Protein AF-A0A940SC01-F1 (afdb_monomer_lite)

Foldseek 3Di:
DWDWDWDDDVRPVDPPPTDTDIWDKDFAPAFPCVVDPDCVLCVVLDDQNRHDRIEIEDEDPDCVVVVVVCVPFAKDFDFDKDADPDPPDDGSIYGHTPDIDGDPDDDD

Radius of gyration: 15.12 Å; chains: 1; bounding box: 39×33×30 Å

Sequence (108 aa):
MVGDYFGPPGYGENPSEDHSEHSLFLQLPAPPVTQLADSRSLDSFGPEAQRTYFAQVVIDGPDRSEVEKAIGHKVEVAGVPFAPLTGHHRTPLLIHVKTLKPIDAWRW

pLDDT: mean 76.97, std 15.25, range [40.53, 93.75]

Secondary structure (DSSP, 8-state):
-EEEEE-SSSTTS-TTTS-EEEEEEEEPSS-HHHH-S-GGGGGGGHHHHHH-SEEEEE--GGGHHHHHHTTTS-EEEEEEEE---STT--SS-EEEEEEEEE-SS---

Structure (mmCIF, N/CA/C/O backbone):
data_AF-A0A940SC01-F1
#
_entry.id   AF-A0A940SC01-F1
#
loop_
_atom_site.group_PDB
_atom_site.id
_atom_site.type_symbol
_atom_site.label_atom_id
_atom_site.label_alt_id
_atom_site.label_comp_id
_atom_site.label_asym_id
_atom_site.label_entity_id
_atom_site.label_seq_id
_atom_site.pdbx_PDB_ins_code
_atom_site.Cartn_x
_atom_site.Cartn_y
_atom_site.Cartn_z
_atom_site.occupancy
_atom_site.B_iso_or_equiv
_atom_site.auth_seq_id
_atom_site.auth_comp_id
_atom_site.auth_asym_id
_atom_site.auth_atom_id
_atom_site.pdbx_PDB_model_num
ATOM 1 N N . MET A 1 1 ? 5.583 3.507 7.443 1.00 57.91 1 MET A N 1
ATOM 2 C CA . MET A 1 1 ? 7.003 3.915 7.592 1.00 57.91 1 MET A CA 1
ATOM 3 C C . MET A 1 1 ? 7.328 4.918 6.492 1.00 57.91 1 MET A C 1
ATOM 5 O O . MET A 1 1 ? 6.678 4.851 5.454 1.00 57.91 1 MET A O 1
ATOM 9 N N . VAL A 1 2 ? 8.275 5.830 6.718 1.00 54.81 2 VAL A N 1
ATOM 10 C CA . VAL A 1 2 ? 8.815 6.732 5.683 1.00 54.81 2 VAL A CA 1
ATOM 11 C C . VAL A 1 2 ? 10.197 6.228 5.293 1.00 54.81 2 VAL A C 1
ATOM 13 O O . VAL A 1 2 ? 10.965 5.856 6.180 1.00 54.81 2 VAL A O 1
ATOM 16 N N . GLY A 1 3 ? 10.491 6.178 3.997 1.00 55.31 3 GLY A N 1
ATOM 17 C CA . GLY A 1 3 ? 11.854 6.003 3.501 1.00 55.31 3 GLY A CA 1
ATOM 18 C C . GLY A 1 3 ? 12.284 7.239 2.723 1.00 55.31 3 GLY A C 1
ATOM 19 O O . GLY A 1 3 ? 11.521 7.723 1.884 1.00 55.31 3 GLY A O 1
ATOM 20 N N . ASP A 1 4 ? 13.488 7.721 3.016 1.00 50.38 4 ASP A N 1
ATOM 21 C CA . ASP A 1 4 ? 14.121 8.839 2.321 1.00 50.38 4 ASP A CA 1
ATOM 22 C C . ASP A 1 4 ? 15.018 8.294 1.208 1.00 50.38 4 ASP A C 1
ATOM 24 O O . ASP A 1 4 ? 15.899 7.465 1.464 1.00 50.38 4 ASP A O 1
ATOM 28 N N . TYR A 1 5 ? 14.790 8.738 -0.030 1.00 56.62 5 TYR A N 1
ATOM 29 C CA . TYR A 1 5 ? 15.562 8.301 -1.190 1.00 56.62 5 TYR A CA 1
ATOM 30 C C . TYR A 1 5 ? 16.036 9.500 -2.013 1.00 56.62 5 TYR A C 1
ATOM 32 O O . TYR A 1 5 ? 15.295 10.455 -2.232 1.00 56.62 5 TYR A O 1
ATOM 40 N N . PHE A 1 6 ? 17.278 9.425 -2.487 1.00 50.72 6 PHE A N 1
ATOM 41 C CA . PHE A 1 6 ? 17.865 10.404 -3.399 1.00 50.72 6 PHE A CA 1
ATOM 42 C C . PHE A 1 6 ? 17.578 9.984 -4.850 1.00 50.72 6 PHE A C 1
ATOM 44 O O . PHE A 1 6 ? 17.829 8.829 -5.220 1.00 50.72 6 PHE A O 1
ATOM 51 N N . GLY A 1 7 ? 17.024 10.899 -5.652 1.00 47.28 7 GLY A N 1
ATOM 52 C CA . GLY A 1 7 ? 16.790 10.735 -7.094 1.00 47.28 7 GLY A CA 1
ATOM 53 C C . GLY A 1 7 ? 17.571 11.771 -7.933 1.00 47.28 7 GLY A C 1
ATOM 54 O O . GLY A 1 7 ? 17.969 12.790 -7.381 1.00 47.28 7 GLY A O 1
ATOM 55 N N . PRO A 1 8 ? 17.807 11.541 -9.245 1.00 47.19 8 PRO A N 1
ATOM 56 C CA . PRO A 1 8 ? 18.762 12.321 -10.063 1.00 47.19 8 PRO A CA 1
ATOM 57 C C . PRO A 1 8 ? 18.172 13.611 -10.699 1.00 47.19 8 PRO A C 1
ATOM 59 O O . PRO A 1 8 ? 16.944 13.710 -10.779 1.00 47.19 8 PRO A O 1
ATOM 62 N N . PRO A 1 9 ? 18.998 14.586 -11.187 1.00 40.53 9 PRO A N 1
ATOM 63 C CA . PRO A 1 9 ? 20.293 14.430 -11.876 1.00 40.53 9 PRO A CA 1
ATOM 64 C C . PRO A 1 9 ? 21.537 14.664 -11.007 1.00 40.53 9 PRO A C 1
ATOM 66 O O . PRO A 1 9 ? 21.830 15.790 -10.627 1.00 40.53 9 PRO A O 1
ATOM 69 N N . GLY A 1 10 ? 22.313 13.588 -10.815 1.00 43.94 10 GLY A N 1
ATOM 70 C CA . GLY A 1 10 ? 23.591 13.574 -10.092 1.00 43.94 10 GLY A CA 1
ATOM 71 C C . GLY A 1 10 ? 23.832 12.304 -9.268 1.00 43.94 10 GLY A C 1
ATOM 72 O O . GLY A 1 10 ? 24.977 11.996 -8.976 1.00 43.94 10 GLY A O 1
ATOM 73 N N . TYR A 1 11 ? 22.776 11.553 -8.919 1.00 46.03 11 TYR A N 1
ATOM 74 C CA . TYR A 1 11 ? 22.806 10.233 -8.252 1.00 46.03 11 TYR A CA 1
ATOM 75 C C . TYR A 1 11 ? 23.935 10.071 -7.207 1.00 46.03 11 TYR A C 1
ATOM 77 O O . TYR A 1 11 ? 24.693 9.098 -7.229 1.00 46.03 11 TYR A O 1
ATOM 85 N N . GLY A 1 12 ? 24.036 11.031 -6.281 1.00 47.44 12 GLY A N 1
ATOM 86 C CA . GLY A 1 12 ? 25.020 11.019 -5.193 1.00 47.44 12 GLY A CA 1
ATOM 87 C C . GLY A 1 12 ? 26.314 11.810 -5.423 1.00 47.44 12 GLY A C 1
ATOM 88 O O . GLY A 1 12 ? 27.139 11.855 -4.512 1.00 47.44 12 GLY A O 1
ATOM 89 N N . GLU A 1 13 ? 26.504 12.461 -6.573 1.00 48.81 13 GLU A N 1
ATOM 90 C CA . GLU A 1 13 ? 27.645 13.368 -6.787 1.00 48.81 13 GLU A CA 1
ATOM 91 C C . GLU A 1 13 ? 27.466 14.705 -6.047 1.00 48.81 13 GLU A C 1
ATOM 93 O O . GLU A 1 13 ? 28.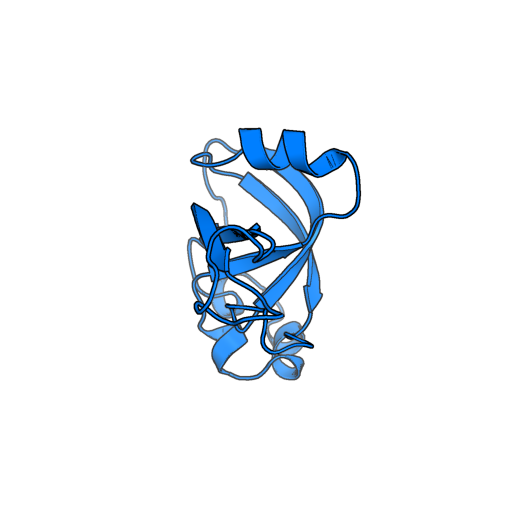433 15.214 -5.485 1.00 48.81 13 GLU A O 1
ATOM 98 N N . ASN A 1 14 ? 26.228 15.213 -5.953 1.00 50.03 14 ASN A N 1
ATOM 99 C CA . ASN A 1 14 ? 25.871 16.428 -5.210 1.00 50.03 14 ASN A CA 1
ATOM 100 C C . ASN A 1 14 ? 24.592 16.216 -4.369 1.00 50.03 14 ASN A C 1
ATOM 102 O O . ASN A 1 14 ? 23.498 16.586 -4.797 1.00 50.03 14 ASN A O 1
ATOM 106 N N . PRO A 1 15 ? 24.700 15.705 -3.127 1.00 52.94 15 PRO A N 1
ATOM 107 C CA . PRO A 1 15 ? 23.553 15.515 -2.228 1.00 52.94 15 PRO A CA 1
ATOM 108 C C . PRO A 1 15 ? 22.739 16.789 -1.940 1.00 52.94 15 PRO A C 1
ATOM 110 O O . PRO A 1 15 ? 21.621 16.707 -1.445 1.00 52.94 15 PRO A O 1
ATOM 113 N N . SER A 1 16 ? 23.303 17.971 -2.205 1.00 49.91 16 SER A N 1
ATOM 114 C CA . SER A 1 16 ? 22.641 19.269 -2.048 1.00 49.91 16 SER A CA 1
ATOM 115 C C . SER A 1 16 ? 21.692 19.641 -3.193 1.00 49.91 16 SER A C 1
ATOM 117 O O . SER A 1 16 ? 20.938 20.599 -3.041 1.00 49.91 16 SER A O 1
ATOM 119 N N . GLU A 1 17 ? 21.754 18.938 -4.329 1.00 45.38 17 GLU A N 1
ATOM 120 C CA . GLU A 1 17 ? 20.970 19.224 -5.545 1.00 45.38 17 GLU A CA 1
ATOM 121 C C . GLU A 1 17 ? 19.961 18.109 -5.883 1.00 45.38 17 GLU A C 1
ATOM 123 O O . GLU A 1 17 ? 19.035 18.336 -6.662 1.00 45.38 17 GLU A O 1
ATOM 128 N N . ASP A 1 18 ? 20.097 16.930 -5.265 1.00 47.59 18 ASP A N 1
ATOM 129 C CA . ASP A 1 18 ? 19.177 15.806 -5.445 1.00 47.59 18 ASP A CA 1
ATOM 130 C C . ASP A 1 18 ? 17.835 16.085 -4.736 1.00 47.59 18 ASP A C 1
ATOM 132 O O . ASP A 1 18 ? 17.773 16.410 -3.546 1.00 47.59 18 ASP A O 1
ATOM 136 N N . HIS A 1 19 ? 16.724 15.933 -5.461 1.00 49.09 19 HIS A N 1
ATOM 137 C CA . HIS A 1 19 ? 15.388 16.040 -4.875 1.00 49.09 19 HIS A CA 1
ATOM 138 C C . HIS A 1 19 ? 15.139 14.860 -3.918 1.00 49.09 19 HIS A C 1
ATOM 140 O O . HIS A 1 19 ? 15.189 13.700 -4.331 1.00 49.09 19 HIS A O 1
ATOM 146 N N . SER A 1 20 ? 14.819 15.147 -2.651 1.00 53.25 20 SER A N 1
ATOM 147 C CA . SER A 1 20 ? 14.403 14.125 -1.681 1.00 53.25 20 SER A CA 1
ATOM 148 C C . SER A 1 20 ? 13.050 13.519 -2.069 1.00 53.25 20 SER A C 1
ATOM 150 O O . SER A 1 20 ? 12.005 14.167 -1.954 1.00 53.25 20 SER A O 1
ATOM 152 N N . GLU A 1 21 ? 13.046 12.253 -2.488 1.00 59.47 21 GLU A N 1
ATOM 153 C CA . GLU A 1 21 ? 11.828 11.457 -2.644 1.00 59.47 21 GLU A CA 1
ATOM 154 C C . GLU A 1 21 ? 11.481 10.800 -1.304 1.00 59.47 21 GLU A C 1
ATOM 156 O O . GLU A 1 21 ? 12.084 9.805 -0.897 1.00 59.47 21 GLU A O 1
ATOM 161 N N . HIS A 1 22 ? 10.468 11.330 -0.618 1.00 68.31 22 HIS A N 1
ATOM 162 C CA . HIS A 1 22 ? 9.879 10.650 0.534 1.00 68.31 22 HIS A CA 1
ATOM 163 C C . HIS A 1 22 ? 8.812 9.668 0.052 1.00 68.31 22 HIS A C 1
ATOM 165 O O . HIS A 1 22 ? 7.770 10.075 -0.471 1.00 68.31 22 HIS A O 1
ATOM 171 N N . SER A 1 23 ? 9.058 8.375 0.254 1.00 81.88 23 SER A N 1
ATOM 172 C CA . SER A 1 23 ? 8.073 7.327 -0.021 1.00 81.88 23 SER A CA 1
ATOM 173 C C . SER A 1 23 ? 7.380 6.886 1.262 1.00 81.88 23 SER A C 1
ATOM 175 O O . SER A 1 23 ? 8.016 6.669 2.296 1.00 81.88 23 SER A O 1
ATOM 177 N N . LEU A 1 24 ? 6.061 6.724 1.180 1.00 86.88 24 LEU A N 1
ATOM 178 C CA . LEU A 1 24 ? 5.233 6.234 2.274 1.00 86.88 24 LEU A CA 1
ATOM 179 C C . LEU A 1 24 ? 4.963 4.747 2.079 1.00 86.88 24 LEU A C 1
ATOM 181 O O . LEU A 1 24 ? 4.554 4.313 1.004 1.00 86.88 24 LEU A O 1
ATOM 185 N N . PHE A 1 25 ? 5.167 3.966 3.134 1.00 90.94 25 PHE A N 1
ATOM 186 C CA . PHE A 1 25 ? 4.953 2.523 3.115 1.00 90.94 25 PHE A CA 1
ATOM 187 C C . PHE A 1 25 ? 3.898 2.113 4.133 1.00 90.94 25 PHE A C 1
ATOM 189 O O . PHE A 1 25 ? 4.011 2.432 5.327 1.00 90.94 25 PHE A O 1
ATOM 196 N N . LEU A 1 26 ? 2.921 1.345 3.657 1.00 91.06 26 LEU A N 1
ATOM 197 C CA . LEU A 1 26 ? 1.962 0.613 4.467 1.00 91.06 26 LEU A CA 1
ATOM 198 C C . LEU A 1 26 ? 2.522 -0.782 4.752 1.00 91.06 26 LEU A C 1
ATOM 200 O O . LEU A 1 26 ? 2.773 -1.557 3.830 1.00 91.06 26 LEU A O 1
ATOM 204 N N . GLN A 1 27 ? 2.704 -1.098 6.032 1.00 93.75 27 GLN A N 1
ATOM 205 C CA . GLN A 1 27 ? 3.015 -2.453 6.471 1.00 93.75 27 GLN A CA 1
ATOM 206 C C . GLN A 1 27 ? 1.711 -3.235 6.629 1.00 93.75 27 GLN A C 1
ATOM 208 O O . GLN A 1 27 ? 0.804 -2.809 7.344 1.00 93.75 27 GLN A O 1
ATOM 213 N N . LEU A 1 28 ? 1.632 -4.379 5.965 1.00 90.69 28 LEU A N 1
ATOM 214 C CA . LEU A 1 28 ? 0.470 -5.250 5.964 1.00 90.69 28 LEU A CA 1
ATOM 215 C C . LEU A 1 28 ? 0.579 -6.283 7.097 1.00 90.69 28 LEU A C 1
ATOM 217 O O . LEU A 1 28 ? 1.665 -6.821 7.330 1.00 90.69 28 LEU A O 1
ATOM 221 N N . PRO A 1 29 ? -0.527 -6.607 7.789 1.00 89.56 29 PRO A N 1
ATOM 222 C CA . PRO A 1 29 ? -0.527 -7.619 8.847 1.00 89.56 29 PRO A CA 1
ATOM 223 C C . PRO A 1 29 ? -0.340 -9.046 8.306 1.00 89.56 29 PRO A C 1
ATOM 225 O O . PRO A 1 29 ? 0.055 -9.937 9.055 1.00 89.56 29 PRO A O 1
ATOM 228 N N . ALA A 1 30 ? -0.610 -9.263 7.017 1.00 89.69 30 ALA A N 1
ATOM 229 C CA . ALA A 1 30 ? -0.394 -10.517 6.304 1.00 89.69 30 ALA A CA 1
ATOM 230 C C . ALA A 1 30 ? -0.185 -10.246 4.798 1.00 89.69 30 ALA A C 1
ATOM 232 O O . ALA A 1 30 ? -0.429 -9.128 4.345 1.00 89.69 30 ALA A O 1
ATOM 233 N N . PRO A 1 31 ? 0.243 -11.218 3.979 1.00 89.00 31 PRO A N 1
ATOM 234 C CA . PRO A 1 31 ? 0.363 -11.010 2.536 1.00 89.00 31 PRO A CA 1
ATOM 235 C C . PRO A 1 31 ? -0.995 -10.700 1.874 1.00 89.00 31 PRO A C 1
ATOM 237 O O . PRO A 1 31 ? -2.007 -11.268 2.299 1.00 89.00 31 PRO A O 1
ATOM 240 N N . PRO A 1 32 ? -1.062 -9.869 0.815 1.00 86.94 32 PRO A N 1
ATOM 241 C CA . PRO A 1 32 ? -2.311 -9.527 0.124 1.00 86.94 32 PRO A CA 1
ATOM 242 C C . PRO A 1 32 ? -3.169 -10.735 -0.277 1.00 86.94 32 PRO A C 1
ATOM 244 O O . PRO A 1 32 ? -4.385 -10.712 -0.104 1.00 86.94 32 PRO A O 1
ATOM 247 N N . VAL A 1 33 ? -2.538 -11.829 -0.720 1.00 85.31 33 VAL A N 1
ATOM 248 C CA . VAL A 1 33 ? -3.226 -13.079 -1.099 1.00 85.31 33 VAL A CA 1
ATOM 249 C C . VAL A 1 33 ? -4.006 -13.725 0.054 1.00 85.31 33 VAL A C 1
ATOM 251 O O . VAL A 1 33 ? -4.945 -14.472 -0.185 1.00 85.31 33 VAL A O 1
ATOM 254 N N . THR A 1 34 ? -3.629 -13.443 1.303 1.00 82.25 34 THR A N 1
ATOM 255 C CA . THR A 1 34 ? -4.313 -13.963 2.500 1.00 82.25 34 THR A CA 1
ATOM 256 C C . THR A 1 34 ? -5.398 -13.024 3.024 1.00 82.25 34 THR A C 1
ATOM 258 O O . THR A 1 34 ? -6.221 -13.439 3.832 1.00 82.25 34 THR A O 1
ATOM 261 N N . GLN A 1 35 ? -5.389 -11.764 2.581 1.00 76.81 35 GLN A N 1
ATOM 262 C CA . GLN A 1 35 ? -6.327 -10.726 3.013 1.00 76.81 35 GLN A CA 1
ATOM 263 C C . GLN A 1 35 ? -7.491 -10.541 2.032 1.00 76.81 35 GLN A C 1
ATOM 265 O O . GLN A 1 35 ? -8.564 -10.096 2.428 1.00 76.81 35 GLN A O 1
ATOM 270 N N . LEU A 1 36 ? -7.295 -10.863 0.750 1.00 72.88 36 LEU A N 1
ATOM 271 C CA . LEU A 1 36 ? -8.327 -10.746 -0.278 1.00 72.88 36 LEU A CA 1
ATOM 272 C C . LEU A 1 36 ? -9.030 -12.088 -0.494 1.00 72.88 36 LEU A C 1
ATOM 274 O O . LEU A 1 36 ? -8.391 -13.081 -0.830 1.00 72.88 36 LEU A O 1
ATOM 278 N N . ALA A 1 37 ? -10.360 -12.096 -0.374 1.00 65.56 37 ALA A N 1
ATOM 279 C CA . ALA A 1 37 ? -11.176 -13.277 -0.659 1.00 65.56 37 ALA A CA 1
ATOM 280 C C . ALA A 1 37 ? -11.100 -13.721 -2.137 1.00 65.56 37 ALA A C 1
ATOM 282 O O . ALA A 1 37 ? -11.249 -14.906 -2.421 1.00 65.56 37 ALA A O 1
ATOM 283 N N . ASP A 1 38 ? -10.844 -12.790 -3.070 1.00 67.88 38 ASP A N 1
ATOM 284 C CA . ASP A 1 38 ? -10.584 -13.085 -4.488 1.00 67.88 38 ASP A CA 1
ATOM 285 C C . ASP A 1 38 ? -9.160 -12.658 -4.877 1.00 67.88 38 ASP A C 1
ATOM 287 O O . ASP A 1 38 ? -8.908 -11.555 -5.382 1.00 67.88 38 ASP A O 1
ATOM 291 N N . SER A 1 39 ? -8.209 -13.554 -4.616 1.00 64.25 39 SER A N 1
ATOM 292 C CA . SER A 1 39 ? -6.786 -13.369 -4.912 1.00 64.25 39 SER A CA 1
ATOM 293 C C . SER A 1 39 ? -6.471 -13.210 -6.401 1.00 64.25 39 SER A C 1
ATOM 295 O O . SER A 1 39 ? -5.396 -12.708 -6.726 1.00 64.25 39 SER A O 1
ATOM 297 N N . ARG A 1 40 ? -7.401 -13.554 -7.308 1.00 70.75 40 ARG A N 1
ATOM 298 C CA . ARG A 1 40 ? -7.210 -13.408 -8.764 1.00 70.75 40 ARG A CA 1
ATOM 299 C C . ARG A 1 40 ? -7.004 -11.957 -9.183 1.00 70.75 40 ARG A C 1
ATOM 301 O O . ARG A 1 40 ? -6.350 -11.682 -10.183 1.00 70.75 40 ARG A O 1
ATOM 308 N N . SER A 1 41 ? -7.511 -11.018 -8.384 1.00 70.25 41 SER A N 1
ATOM 309 C CA . SER A 1 41 ? -7.265 -9.583 -8.559 1.00 70.25 41 SER A CA 1
ATOM 310 C C . SER A 1 41 ? -5.782 -9.196 -8.449 1.00 70.25 41 SER A C 1
ATOM 312 O O . SER A 1 41 ? -5.401 -8.125 -8.916 1.00 70.25 41 SER A O 1
ATOM 314 N N . LEU A 1 42 ? -4.940 -10.060 -7.869 1.00 75.75 42 LEU A N 1
ATOM 315 C CA . LEU A 1 42 ? -3.503 -9.845 -7.724 1.00 75.75 42 LEU A CA 1
ATOM 316 C C . LEU A 1 42 ? -2.657 -10.579 -8.771 1.00 75.75 42 LEU A C 1
ATOM 318 O O . LEU A 1 42 ? -1.449 -10.346 -8.835 1.00 75.75 42 LEU A O 1
ATOM 322 N N . ASP A 1 43 ? -3.247 -11.455 -9.587 1.00 81.25 43 ASP A N 1
ATOM 323 C CA . ASP A 1 43 ? -2.507 -12.236 -10.591 1.00 81.25 43 ASP A CA 1
ATOM 324 C C . ASP A 1 43 ? -1.825 -11.332 -11.626 1.00 81.25 43 ASP A C 1
ATOM 326 O O . ASP A 1 43 ? -0.720 -11.621 -12.083 1.00 81.25 43 ASP A O 1
ATOM 330 N N . SER A 1 44 ? -2.429 -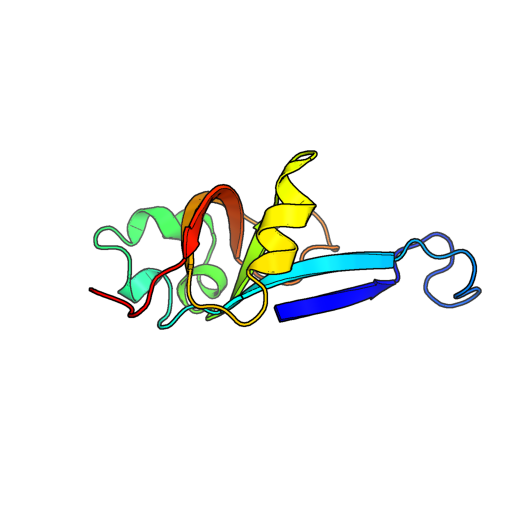10.178 -11.922 1.00 80.69 44 SER A N 1
ATOM 331 C CA . SER A 1 44 ? -1.871 -9.168 -12.825 1.00 80.69 44 SER A CA 1
ATOM 332 C C . SER A 1 44 ? -0.633 -8.443 -12.284 1.00 80.69 44 SER A C 1
ATOM 334 O O . SER A 1 44 ? 0.046 -7.775 -13.059 1.00 80.69 44 SER A O 1
ATOM 336 N N . PHE A 1 45 ? -0.329 -8.547 -10.985 1.00 82.12 45 PHE A N 1
ATOM 337 C CA . PHE A 1 45 ? 0.816 -7.870 -10.353 1.00 82.12 45 PHE A CA 1
ATOM 338 C C . PHE A 1 45 ? 2.020 -8.798 -10.122 1.00 82.12 45 PHE A C 1
ATOM 340 O O . PHE A 1 45 ? 3.068 -8.353 -9.657 1.00 82.12 45 PHE A O 1
ATOM 347 N N . GLY A 1 46 ? 1.893 -10.084 -10.465 1.00 83.62 46 GLY A N 1
ATOM 348 C CA . GLY A 1 46 ? 2.959 -11.072 -10.324 1.00 83.62 46 GLY A CA 1
ATOM 349 C C . GLY A 1 46 ? 3.132 -11.633 -8.901 1.00 83.62 46 GLY A C 1
ATOM 350 O O . GLY A 1 46 ? 2.541 -11.150 -7.932 1.00 83.62 46 GLY A O 1
ATOM 351 N N . PRO A 1 47 ? 3.958 -12.684 -8.749 1.00 85.50 47 PRO A N 1
ATOM 352 C CA . PRO A 1 47 ? 4.058 -13.456 -7.507 1.00 85.50 47 PRO A CA 1
ATOM 353 C C . PRO A 1 47 ? 4.667 -12.673 -6.334 1.00 85.50 47 PRO A C 1
ATOM 355 O O . PRO A 1 47 ? 4.391 -12.991 -5.177 1.00 85.50 47 PRO A O 1
ATOM 358 N N . GLU A 1 48 ? 5.483 -11.653 -6.602 1.00 86.12 48 GLU A N 1
ATOM 359 C CA . GLU A 1 48 ? 6.087 -10.817 -5.557 1.00 86.12 48 GLU A CA 1
ATOM 360 C C . GLU A 1 48 ? 5.047 -9.924 -4.872 1.00 86.12 48 GLU A C 1
ATOM 362 O O . GLU A 1 48 ? 5.015 -9.838 -3.643 1.00 86.12 48 GLU A O 1
ATOM 367 N N . ALA A 1 49 ? 4.128 -9.336 -5.644 1.00 86.88 49 ALA A N 1
ATOM 368 C CA . ALA A 1 49 ? 3.032 -8.527 -5.114 1.00 86.88 49 ALA A CA 1
ATOM 369 C C . ALA A 1 49 ? 2.069 -9.350 -4.243 1.00 86.88 49 ALA A C 1
ATOM 371 O O . ALA A 1 49 ? 1.503 -8.838 -3.282 1.00 86.88 49 ALA A O 1
ATOM 372 N N . GLN A 1 50 ? 1.922 -10.647 -4.522 1.00 87.00 50 GLN A N 1
ATOM 373 C CA . GLN A 1 50 ? 1.082 -11.548 -3.727 1.00 87.00 50 GLN A CA 1
ATOM 374 C C . GLN A 1 50 ? 1.690 -11.887 -2.358 1.00 87.00 50 GLN A C 1
ATOM 376 O O . GLN A 1 50 ? 0.955 -12.214 -1.423 1.00 87.00 50 GLN A O 1
ATOM 381 N N . ARG A 1 51 ? 3.024 -11.828 -2.240 1.00 89.75 51 ARG A N 1
ATOM 382 C CA . ARG A 1 51 ? 3.793 -12.296 -1.072 1.00 89.75 51 ARG A CA 1
ATOM 383 C C . ARG A 1 51 ? 4.408 -11.168 -0.241 1.00 89.75 51 ARG A C 1
ATOM 385 O O . ARG A 1 51 ? 5.001 -11.447 0.799 1.00 89.75 51 ARG A O 1
ATOM 392 N N . THR A 1 52 ? 4.290 -9.919 -0.686 1.00 91.00 52 THR A N 1
ATOM 393 C CA . THR A 1 52 ? 4.832 -8.757 0.027 1.00 91.00 52 THR A CA 1
ATOM 394 C C . THR A 1 52 ? 4.088 -8.483 1.335 1.00 91.00 52 THR A C 1
ATOM 396 O O . THR A 1 52 ? 2.891 -8.726 1.452 1.00 91.00 52 THR A O 1
ATOM 399 N N . TYR A 1 53 ? 4.799 -7.912 2.304 1.00 93.00 53 TYR A N 1
ATOM 400 C CA . TYR A 1 53 ? 4.229 -7.341 3.531 1.00 93.00 53 TYR A CA 1
ATOM 401 C C . TYR A 1 53 ? 4.225 -5.813 3.504 1.00 93.00 53 TYR A C 1
ATOM 403 O O . TYR A 1 53 ? 3.861 -5.172 4.486 1.00 93.00 53 TYR A O 1
ATOM 411 N N . PHE A 1 54 ? 4.647 -5.223 2.389 1.00 92.62 54 PHE A N 1
ATOM 412 C CA . PHE A 1 54 ? 4.736 -3.786 2.217 1.00 92.62 54 PHE A CA 1
ATOM 413 C C . PHE A 1 54 ? 4.076 -3.382 0.910 1.00 92.62 54 PHE A C 1
ATOM 415 O O . PHE A 1 54 ? 4.367 -3.954 -0.145 1.00 92.62 54 PHE A O 1
ATOM 422 N N . ALA A 1 55 ? 3.219 -2.373 1.002 1.00 91.19 55 ALA A N 1
ATOM 423 C CA . ALA A 1 55 ? 2.706 -1.648 -0.145 1.00 91.19 55 ALA A CA 1
ATOM 424 C C . ALA A 1 55 ? 3.191 -0.200 -0.073 1.00 91.19 55 ALA A C 1
ATOM 426 O O . ALA A 1 55 ? 3.143 0.424 0.993 1.00 91.19 55 ALA A O 1
ATOM 427 N N . GLN A 1 56 ? 3.658 0.344 -1.191 1.00 91.56 56 GLN A N 1
ATOM 428 C CA . GLN A 1 56 ? 3.954 1.769 -1.284 1.00 91.56 56 GLN A CA 1
ATOM 429 C C . GLN A 1 56 ? 2.654 2.543 -1.516 1.00 91.56 56 GLN A C 1
ATOM 431 O O . GLN A 1 56 ? 1.833 2.211 -2.371 1.00 91.56 56 GLN A O 1
ATOM 436 N N . VAL A 1 57 ? 2.460 3.572 -0.705 1.00 90.62 57 VAL A N 1
ATOM 437 C CA . VAL A 1 57 ? 1.280 4.427 -0.702 1.00 90.62 57 VAL A CA 1
ATOM 438 C C . VAL A 1 57 ? 1.539 5.615 -1.618 1.00 90.62 57 VAL A C 1
ATOM 440 O O . VAL A 1 57 ? 2.526 6.332 -1.449 1.00 90.62 57 VAL A O 1
ATOM 443 N N . VAL A 1 58 ? 0.641 5.816 -2.579 1.00 89.00 58 VAL A N 1
ATOM 444 C CA . VAL A 1 58 ? 0.657 6.954 -3.502 1.00 89.00 58 VAL A CA 1
ATOM 445 C C . VAL A 1 58 ? -0.567 7.816 -3.226 1.00 89.00 58 VAL A C 1
ATOM 447 O O . VAL A 1 58 ? -1.690 7.314 -3.188 1.00 89.00 58 VAL A O 1
ATOM 450 N N . ILE A 1 59 ? -0.328 9.103 -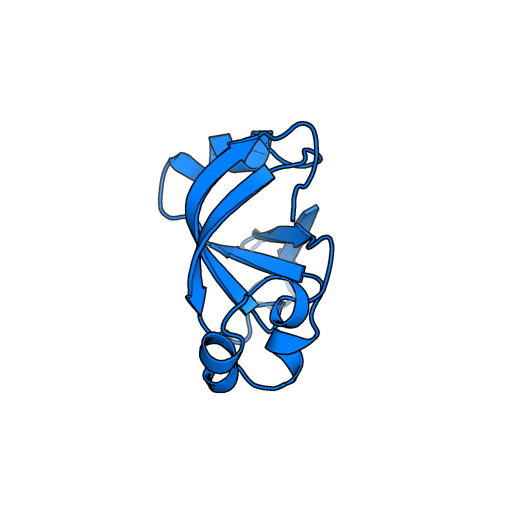2.985 1.00 84.44 59 ILE A N 1
ATOM 451 C CA . ILE A 1 59 ? -1.338 10.093 -2.599 1.00 84.44 59 ILE A CA 1
ATOM 452 C C . ILE A 1 59 ? -1.204 11.276 -3.546 1.00 84.44 59 ILE A C 1
ATOM 454 O O . ILE A 1 59 ? -0.094 11.771 -3.754 1.00 84.44 59 ILE A O 1
ATOM 458 N N . ASP A 1 60 ? -2.329 11.754 -4.060 1.00 77.00 60 ASP A N 1
ATOM 459 C CA . ASP A 1 60 ? -2.366 12.963 -4.872 1.00 77.00 60 ASP A CA 1
ATOM 460 C C . ASP A 1 60 ? -2.612 14.197 -3.987 1.00 77.00 60 ASP A C 1
ATOM 462 O O . ASP A 1 60 ? -3.493 14.204 -3.130 1.00 77.00 60 ASP A O 1
ATOM 466 N N . GLY A 1 61 ? -1.877 15.284 -4.229 1.00 69.19 61 GLY A N 1
ATOM 467 C CA . GLY A 1 61 ? -2.244 16.617 -3.738 1.00 69.19 61 GLY A CA 1
ATOM 468 C C . GLY A 1 61 ? -2.193 16.830 -2.206 1.00 69.19 61 GLY A C 1
ATOM 469 O O . GLY A 1 61 ? -1.275 16.342 -1.541 1.00 69.19 61 GLY A O 1
ATOM 470 N N . PRO A 1 62 ? -3.110 17.649 -1.639 1.00 61.69 62 PRO A N 1
ATOM 471 C CA . PRO A 1 62 ? -3.000 18.223 -0.287 1.00 61.69 62 PRO A CA 1
ATOM 472 C C . PRO A 1 62 ? -3.164 17.213 0.864 1.00 61.69 62 PRO A C 1
ATOM 474 O O . PRO A 1 62 ? -2.815 17.522 2.007 1.00 61.69 62 PRO A O 1
ATOM 477 N N . ASP A 1 63 ? -3.622 15.994 0.573 1.00 70.50 63 ASP A N 1
ATOM 478 C CA . ASP A 1 63 ? -3.904 14.954 1.574 1.00 70.50 63 ASP A CA 1
ATOM 479 C C . ASP A 1 63 ? -2.638 14.313 2.159 1.00 70.50 63 ASP A C 1
ATOM 481 O O . ASP A 1 63 ? -2.691 13.571 3.143 1.00 70.50 63 ASP A O 1
ATOM 485 N N . ARG A 1 64 ? -1.467 14.638 1.599 1.00 77.38 64 ARG A N 1
ATOM 486 C CA . ARG A 1 64 ? -0.173 14.146 2.078 1.00 77.38 64 ARG A CA 1
ATOM 487 C C . ARG A 1 64 ? 0.058 14.434 3.563 1.00 77.38 64 ARG A C 1
ATOM 489 O O . ARG A 1 64 ? 0.523 13.554 4.281 1.00 77.38 64 ARG A O 1
ATOM 496 N N . SER A 1 65 ? -0.308 15.627 4.031 1.00 79.69 65 SER A N 1
ATOM 497 C CA . SER A 1 65 ? -0.104 16.017 5.434 1.00 79.69 65 SER A CA 1
ATOM 498 C C . SER A 1 65 ? -0.939 15.183 6.416 1.00 79.69 65 SER A C 1
ATOM 500 O O . SER A 1 65 ? -0.482 14.881 7.517 1.00 79.69 65 SER A O 1
ATOM 502 N N . GLU A 1 66 ? -2.139 14.754 6.019 1.00 79.12 66 GLU A N 1
ATOM 503 C CA . GLU A 1 66 ? -2.987 13.880 6.835 1.00 79.12 66 GLU A CA 1
ATOM 504 C C . GLU A 1 66 ? -2.435 12.454 6.890 1.00 79.12 66 GLU A C 1
ATOM 506 O O . GLU A 1 66 ? -2.438 11.823 7.949 1.00 79.12 66 GLU A O 1
ATOM 511 N N . VAL A 1 67 ? -1.876 11.953 5.786 1.00 81.62 67 VAL A N 1
ATOM 512 C CA . VAL A 1 67 ? -1.238 10.629 5.795 1.00 81.62 67 VAL A CA 1
ATOM 513 C C . VAL A 1 67 ? 0.078 10.633 6.570 1.00 81.62 67 VAL A C 1
ATOM 515 O O . VAL A 1 67 ? 0.385 9.658 7.257 1.00 81.62 67 VAL A O 1
ATOM 518 N N . GLU A 1 68 ? 0.835 11.729 6.538 1.00 83.75 68 GLU A N 1
ATOM 519 C CA . GLU A 1 68 ? 2.036 11.876 7.365 1.00 83.75 68 GLU A CA 1
ATOM 520 C C . GLU A 1 68 ? 1.699 11.816 8.867 1.00 83.75 68 GLU A C 1
ATOM 522 O O . GLU A 1 68 ? 2.390 11.137 9.628 1.00 83.75 68 GLU A O 1
ATOM 527 N N . LYS A 1 69 ? 0.576 12.399 9.308 1.00 86.69 69 LYS A N 1
ATOM 528 C CA . LYS A 1 69 ? 0.103 12.249 10.702 1.00 86.69 69 LYS A CA 1
ATOM 529 C C . LYS A 1 69 ? -0.228 10.800 11.071 1.00 86.69 69 LYS A C 1
ATOM 531 O O . LYS A 1 69 ? -0.140 10.425 12.238 1.00 86.69 69 LYS A O 1
ATOM 536 N N . ALA A 1 70 ? -0.592 9.978 10.090 1.00 87.19 70 ALA A N 1
ATOM 537 C CA . ALA A 1 70 ? -0.906 8.572 10.298 1.00 87.19 70 ALA A CA 1
ATOM 538 C C . ALA A 1 70 ? 0.338 7.669 10.395 1.00 87.19 70 ALA A C 1
ATOM 540 O O . ALA A 1 70 ? 0.215 6.475 10.684 1.00 87.19 70 ALA A O 1
ATOM 541 N N . ILE A 1 71 ? 1.548 8.205 10.196 1.00 88.81 71 ILE A N 1
ATOM 542 C CA . ILE A 1 71 ? 2.787 7.441 10.372 1.00 88.81 71 ILE A CA 1
ATOM 543 C C . ILE A 1 71 ? 2.851 6.883 11.801 1.00 88.81 71 ILE A C 1
ATOM 545 O O . ILE A 1 71 ? 2.594 7.579 12.779 1.00 88.81 71 ILE A O 1
ATOM 549 N N . GLY A 1 72 ? 3.178 5.593 11.916 1.00 88.75 72 GLY A N 1
ATOM 550 C CA . GLY A 1 72 ? 3.258 4.885 13.198 1.00 88.75 72 GLY A CA 1
ATOM 551 C C . GLY A 1 72 ? 1.910 4.415 13.755 1.00 88.75 72 GLY A C 1
ATOM 552 O O . GLY A 1 72 ? 1.895 3.664 14.728 1.00 88.75 72 GLY A O 1
ATOM 553 N N . HIS A 1 73 ? 0.795 4.786 13.125 1.00 89.94 73 HIS A N 1
ATOM 554 C CA . HIS A 1 73 ? -0.542 4.369 13.532 1.00 89.94 73 HIS A CA 1
ATOM 555 C C . HIS A 1 73 ? -1.035 3.183 12.698 1.00 89.94 73 HIS A C 1
ATOM 557 O O . HIS A 1 73 ? -0.598 2.953 11.568 1.00 89.94 73 HIS A O 1
ATOM 563 N N . LYS A 1 74 ? -1.978 2.421 13.259 1.00 91.50 74 LYS A N 1
ATOM 564 C CA . LYS A 1 74 ? -2.728 1.420 12.498 1.00 91.50 74 LYS A CA 1
ATOM 565 C C . LYS A 1 74 ? -3.817 2.128 11.703 1.00 91.50 74 LYS A C 1
ATOM 567 O O . LYS A 1 74 ? -4.559 2.945 12.248 1.00 91.50 74 LYS A O 1
ATOM 572 N N . VAL A 1 75 ? -3.917 1.794 10.425 1.00 91.31 75 VAL A N 1
ATOM 573 C CA . VAL A 1 75 ? -4.864 2.415 9.502 1.00 91.31 75 VAL A CA 1
ATOM 574 C C . VAL A 1 75 ? -5.542 1.369 8.633 1.00 91.31 75 VAL A C 1
ATOM 576 O O . VAL A 1 75 ? -4.952 0.340 8.310 1.00 91.31 75 VAL A O 1
ATOM 579 N N . GLU A 1 76 ? -6.773 1.661 8.232 1.00 90.56 76 GLU A N 1
ATOM 580 C CA . GLU A 1 76 ? -7.419 1.020 7.093 1.00 90.56 76 GLU A CA 1
ATOM 581 C C . GLU 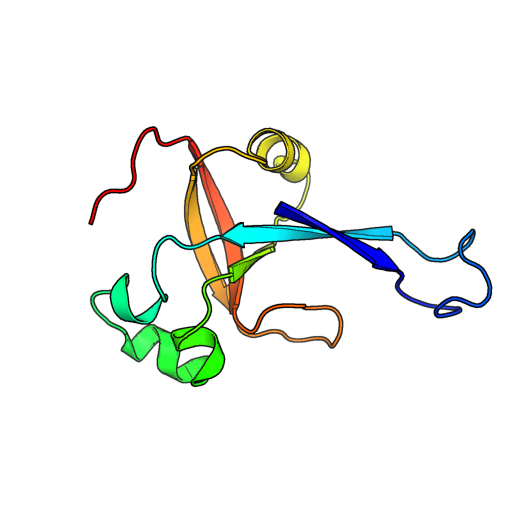A 1 76 ? -7.260 1.941 5.881 1.00 90.56 76 GLU A C 1
ATOM 583 O O . GLU A 1 76 ? -7.567 3.137 5.946 1.00 90.56 76 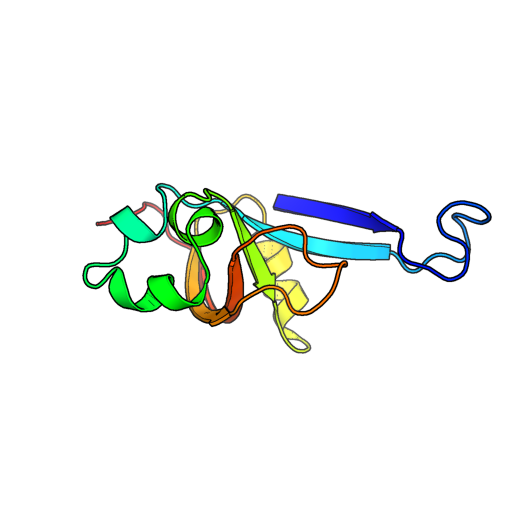GLU A O 1
ATOM 588 N N . VAL A 1 77 ? -6.763 1.379 4.781 1.00 88.56 77 VAL A N 1
ATOM 589 C CA . VAL A 1 77 ? -6.547 2.085 3.518 1.00 88.56 77 VAL A CA 1
ATOM 590 C C . VAL A 1 77 ? -7.452 1.469 2.463 1.00 88.56 77 VAL A C 1
ATOM 592 O O . VAL A 1 77 ? -7.421 0.258 2.256 1.00 88.56 77 VAL A O 1
ATOM 595 N N . ALA A 1 78 ? -8.218 2.306 1.767 1.00 88.38 78 ALA A N 1
ATOM 596 C CA . ALA A 1 78 ? -8.941 1.905 0.566 1.00 88.38 78 ALA A CA 1
ATOM 597 C C . ALA A 1 78 ? -8.419 2.700 -0.631 1.00 88.38 78 ALA A C 1
ATOM 599 O O . ALA A 1 78 ? -8.186 3.910 -0.552 1.00 88.38 78 ALA A O 1
ATOM 600 N N . GLY A 1 79 ? -8.226 2.013 -1.751 1.00 88.56 79 GLY A N 1
ATOM 601 C CA . GLY A 1 79 ? -7.545 2.572 -2.907 1.00 88.56 79 GLY A CA 1
ATOM 602 C C . GLY A 1 79 ? -7.577 1.649 -4.115 1.00 88.56 79 GLY A C 1
ATOM 603 O O . GLY A 1 79 ? -8.288 0.643 -4.119 1.00 88.56 79 GLY A O 1
ATOM 604 N N . VAL A 1 80 ? -6.815 2.009 -5.145 1.00 88.31 80 VAL A N 1
ATOM 605 C CA . VAL A 1 80 ? -6.635 1.182 -6.347 1.00 88.31 80 VAL A CA 1
ATOM 606 C C . VAL A 1 80 ? -5.212 0.626 -6.351 1.00 88.31 80 VAL A C 1
ATOM 608 O O . VAL A 1 80 ? -4.271 1.424 -6.370 1.00 88.31 80 VAL A O 1
ATOM 611 N N . PRO A 1 81 ? -5.024 -0.705 -6.316 1.00 88.62 81 PRO A N 1
ATOM 612 C CA . PRO A 1 81 ? -3.700 -1.292 -6.428 1.00 88.62 81 PRO A CA 1
ATOM 613 C C . PRO A 1 81 ? -3.173 -1.178 -7.861 1.00 88.62 81 PRO A C 1
ATOM 615 O O . PRO A 1 81 ? -3.934 -1.316 -8.821 1.00 88.62 81 PRO A O 1
ATOM 618 N N . PHE A 1 82 ? -1.870 -0.955 -8.012 1.00 88.19 82 PHE A N 1
ATOM 619 C CA . PHE A 1 82 ? -1.206 -0.950 -9.313 1.00 88.19 82 PHE A CA 1
ATOM 620 C C . PHE A 1 82 ? 0.250 -1.432 -9.221 1.00 88.19 82 PHE A C 1
ATOM 622 O O . PHE A 1 82 ? 0.867 -1.409 -8.153 1.00 88.19 82 PHE A O 1
ATOM 629 N N . ALA A 1 83 ? 0.786 -1.902 -10.352 1.00 85.25 83 ALA A N 1
ATOM 630 C CA . ALA A 1 83 ? 2.173 -2.346 -10.461 1.00 85.25 83 ALA A CA 1
ATOM 631 C C . ALA A 1 83 ? 3.137 -1.151 -10.530 1.00 85.25 83 ALA A C 1
ATOM 633 O O . ALA A 1 83 ? 2.778 -0.110 -11.087 1.00 85.25 83 ALA A O 1
ATOM 634 N N . PRO A 1 84 ? 4.379 -1.292 -10.039 1.00 81.44 84 PRO A N 1
ATOM 635 C CA . PRO A 1 84 ? 5.403 -0.272 -10.217 1.00 81.44 84 PRO A CA 1
ATOM 636 C C . PRO A 1 84 ? 5.658 0.002 -11.705 1.00 81.44 84 PRO A C 1
ATOM 638 O O . PRO A 1 84 ? 5.956 -0.904 -12.475 1.00 81.44 84 PRO A O 1
ATOM 641 N N . LEU A 1 85 ? 5.555 1.273 -12.098 1.00 72.62 85 LEU A N 1
ATOM 642 C CA . LEU A 1 85 ? 5.741 1.726 -13.486 1.00 72.62 85 LEU A CA 1
ATOM 643 C C . LEU A 1 85 ? 7.145 2.291 -13.769 1.00 72.62 85 LEU A C 1
ATOM 645 O O . LEU A 1 85 ? 7.552 2.391 -14.921 1.00 72.62 85 LEU A O 1
ATOM 649 N N . THR A 1 86 ? 7.885 2.675 -12.727 1.00 70.06 86 THR A N 1
ATOM 650 C CA . THR A 1 86 ? 9.215 3.296 -12.805 1.00 70.06 86 THR A CA 1
ATOM 651 C C . THR A 1 86 ? 10.190 2.618 -11.837 1.00 70.06 86 THR A C 1
ATOM 653 O O . THR A 1 86 ? 9.767 1.991 -10.863 1.00 70.06 86 THR A O 1
ATOM 656 N N . GLY A 1 87 ? 11.500 2.791 -12.063 1.00 65.00 87 GLY A N 1
ATOM 657 C CA . GLY A 1 87 ? 12.562 2.310 -11.160 1.00 65.00 87 GLY A CA 1
ATOM 658 C C . GLY A 1 87 ? 12.632 3.022 -9.798 1.00 65.00 87 GLY A C 1
ATOM 659 O O . GLY A 1 87 ? 13.490 2.698 -8.980 1.00 65.00 87 GLY A O 1
ATOM 660 N N . HIS A 1 88 ? 11.739 3.985 -9.551 1.00 69.31 88 HIS A N 1
ATOM 661 C CA . HIS A 1 88 ? 11.652 4.746 -8.303 1.00 69.31 88 HIS A CA 1
ATOM 662 C C . HIS A 1 88 ? 10.762 4.068 -7.260 1.00 69.31 88 HIS A C 1
ATOM 664 O O . HIS A 1 88 ? 10.883 4.328 -6.064 1.00 69.31 88 HIS A O 1
ATOM 670 N N . HIS A 1 89 ? 9.886 3.160 -7.688 1.00 78.56 89 HIS A N 1
ATOM 671 C CA . HIS A 1 89 ? 9.047 2.408 -6.770 1.00 78.56 89 HIS A CA 1
ATOM 672 C C . HIS A 1 89 ? 9.855 1.318 -6.071 1.00 78.56 89 HIS A C 1
ATOM 674 O O . HIS A 1 89 ? 10.638 0.596 -6.690 1.00 78.56 89 HIS A O 1
ATOM 680 N N . ARG A 1 90 ? 9.658 1.192 -4.759 1.00 80.31 90 ARG A N 1
ATOM 681 C CA . ARG A 1 90 ? 10.483 0.329 -3.896 1.00 80.31 90 ARG A CA 1
ATOM 682 C C . ARG A 1 90 ? 9.750 -0.910 -3.397 1.00 80.31 90 ARG A C 1
ATOM 684 O O . ARG A 1 90 ? 10.289 -1.664 -2.596 1.00 80.31 90 ARG A O 1
ATOM 691 N N . THR A 1 91 ? 8.523 -1.124 -3.862 1.00 87.00 91 THR A N 1
ATOM 692 C CA . THR A 1 91 ? 7.715 -2.300 -3.526 1.00 87.00 91 THR A CA 1
ATOM 693 C C . THR A 1 91 ? 7.049 -2.857 -4.784 1.00 87.00 91 THR A C 1
ATOM 695 O O . THR A 1 91 ? 6.761 -2.090 -5.706 1.00 87.00 91 THR A O 1
ATOM 698 N N . PRO A 1 92 ? 6.766 -4.171 -4.829 1.00 89.00 92 PRO A N 1
ATOM 699 C CA . PRO A 1 92 ? 6.078 -4.793 -5.959 1.00 89.00 92 PRO A CA 1
ATOM 700 C C . PRO A 1 92 ? 4.579 -4.447 -6.015 1.00 89.00 92 PRO A C 1
ATOM 702 O O . PRO A 1 92 ? 3.903 -4.820 -6.969 1.00 89.00 92 PRO A O 1
ATOM 705 N N . LEU A 1 93 ? 4.049 -3.751 -5.002 1.00 89.81 93 LEU A N 1
ATOM 706 C CA . LEU A 1 93 ? 2.641 -3.388 -4.895 1.00 89.81 93 LEU A CA 1
ATOM 707 C C . LEU A 1 93 ? 2.495 -1.930 -4.464 1.00 89.81 93 LEU A C 1
ATOM 709 O O . LEU A 1 93 ? 2.936 -1.553 -3.378 1.00 89.81 93 LEU A O 1
ATOM 713 N N . LEU A 1 94 ? 1.814 -1.136 -5.283 1.00 91.62 94 LEU A N 1
ATOM 714 C CA . LEU A 1 94 ? 1.464 0.238 -4.957 1.00 91.62 94 LEU A CA 1
ATOM 715 C C . LEU A 1 94 ? -0.037 0.372 -4.782 1.00 91.62 94 LEU A C 1
ATOM 717 O O . LEU A 1 94 ? -0.802 -0.368 -5.396 1.00 91.62 94 LEU A O 1
ATOM 721 N N . ILE A 1 95 ? -0.458 1.322 -3.952 1.00 90.25 95 ILE A N 1
ATOM 722 C CA . ILE A 1 95 ? -1.868 1.647 -3.750 1.00 90.25 95 ILE A CA 1
ATOM 723 C C . ILE A 1 95 ? -2.047 3.145 -3.933 1.00 90.25 95 ILE A C 1
ATOM 725 O O . ILE A 1 95 ? -1.474 3.941 -3.188 1.00 90.25 95 ILE A O 1
ATOM 729 N N . HIS A 1 96 ? -2.878 3.517 -4.903 1.00 90.25 96 HIS A N 1
ATOM 730 C CA . HIS A 1 96 ? -3.382 4.877 -5.031 1.00 90.25 96 HIS A CA 1
ATOM 731 C C . HIS A 1 96 ? -4.498 5.086 -4.009 1.00 90.25 96 HIS A C 1
ATOM 733 O O . HIS A 1 96 ? -5.547 4.437 -4.093 1.00 90.25 96 HIS A O 1
ATOM 739 N N . VAL A 1 97 ? -4.237 5.901 -2.990 1.00 89.81 97 VAL A N 1
ATOM 740 C CA . VAL A 1 97 ? -5.112 6.021 -1.819 1.00 89.81 97 VAL A CA 1
ATOM 741 C C . VAL A 1 97 ? -6.311 6.901 -2.137 1.00 89.81 97 VAL A C 1
ATOM 743 O O . VAL A 1 97 ? -6.164 8.054 -2.524 1.00 89.81 97 VAL A O 1
ATOM 746 N N . LYS A 1 98 ? -7.509 6.356 -1.912 1.00 88.94 98 LYS A N 1
ATOM 747 C CA . LYS A 1 98 ? -8.771 7.108 -1.949 1.00 88.94 98 LYS A CA 1
ATOM 748 C C . LYS A 1 98 ? -9.205 7.544 -0.559 1.00 88.94 98 LYS A C 1
ATOM 750 O O . LYS A 1 98 ? -9.730 8.635 -0.393 1.00 88.94 98 LYS A O 1
ATOM 755 N N . THR A 1 99 ? -9.022 6.672 0.431 1.00 88.12 99 THR A N 1
ATOM 756 C CA . THR A 1 99 ? -9.346 6.966 1.829 1.00 88.12 99 THR A CA 1
ATOM 757 C C . THR A 1 99 ? -8.346 6.303 2.760 1.00 88.12 99 THR A C 1
ATOM 759 O O . THR A 1 99 ? -7.973 5.145 2.553 1.00 88.12 99 THR A O 1
ATOM 762 N N . LEU A 1 100 ? -7.997 7.006 3.832 1.00 89.88 100 LEU A N 1
ATOM 763 C CA . LEU A 1 100 ? -7.220 6.491 4.949 1.00 89.88 100 LEU A CA 1
ATOM 764 C C . LEU A 1 100 ? -7.955 6.840 6.240 1.00 89.88 100 LEU A C 1
ATOM 766 O O . LEU A 1 100 ? -8.334 7.993 6.441 1.00 89.88 100 LEU A O 1
ATOM 770 N N . LYS A 1 101 ? -8.161 5.854 7.114 1.00 90.62 101 LYS A N 1
ATOM 771 C CA . LYS A 1 101 ? -8.763 6.079 8.434 1.00 90.62 101 LYS A CA 1
ATOM 772 C C . LYS A 1 101 ? -7.996 5.325 9.523 1.00 90.62 101 LYS A C 1
ATOM 774 O O . LYS A 1 101 ? -7.569 4.194 9.281 1.00 90.62 101 LYS A O 1
ATOM 779 N N . PRO A 1 102 ? -7.819 5.917 10.713 1.00 90.69 102 PRO A N 1
ATOM 780 C CA . PRO A 1 102 ? -7.218 5.221 11.842 1.00 90.6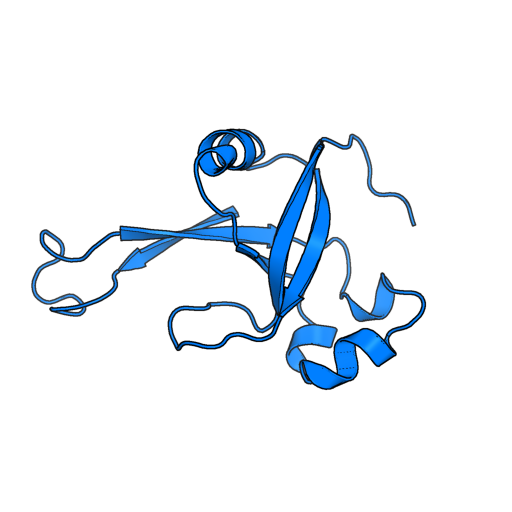9 102 PRO A CA 1
ATOM 781 C C . PRO A 1 102 ? -8.110 4.065 12.308 1.00 90.69 102 PRO A C 1
ATOM 783 O O . PRO A 1 102 ? -9.339 4.143 12.236 1.00 90.69 102 PRO A O 1
ATOM 786 N N . ILE A 1 103 ? -7.481 2.998 12.798 1.00 90.88 103 ILE A N 1
ATOM 787 C CA . ILE A 1 103 ? -8.153 1.846 13.410 1.00 90.88 103 ILE A CA 1
ATOM 788 C C . ILE A 1 103 ? -7.425 1.433 14.691 1.00 90.88 103 ILE A C 1
ATOM 790 O O . ILE A 1 103 ? -6.200 1.479 14.758 1.00 90.88 103 ILE A O 1
ATOM 794 N N . ASP A 1 104 ? -8.158 0.955 15.695 1.00 87.81 104 ASP A N 1
ATOM 795 C CA . ASP A 1 104 ? -7.545 0.474 16.945 1.00 87.81 104 ASP A CA 1
ATOM 796 C C . ASP A 1 104 ? -6.985 -0.953 16.799 1.00 87.81 104 ASP A C 1
ATOM 798 O O . ASP A 1 104 ? -5.957 -1.331 17.379 1.00 87.81 104 ASP A O 1
ATOM 802 N N . ALA A 1 105 ? -7.654 -1.767 15.977 1.00 83.62 105 ALA A N 1
ATOM 803 C CA . ALA A 1 105 ? -7.314 -3.163 15.747 1.00 83.62 105 ALA A CA 1
ATOM 804 C C . ALA A 1 105 ? -7.641 -3.599 14.315 1.00 83.62 105 ALA A C 1
ATOM 806 O O . ALA A 1 105 ? -8.643 -3.181 13.739 1.00 83.62 105 ALA A O 1
ATOM 807 N N . TRP A 1 106 ? -6.804 -4.491 13.781 1.00 76.06 106 TRP A N 1
ATOM 808 C CA . TRP A 1 106 ? -7.084 -5.216 12.546 1.00 76.06 106 TRP A CA 1
ATOM 809 C C . TRP A 1 106 ? -8.231 -6.209 12.764 1.00 76.06 106 TRP A C 1
ATOM 811 O O . TRP A 1 106 ? -8.295 -6.860 13.812 1.00 76.06 106 TRP A O 1
ATOM 821 N N . ARG A 1 107 ? -9.117 -6.331 11.775 1.00 74.62 107 ARG A N 1
ATOM 822 C CA . ARG A 1 107 ? -10.207 -7.312 11.741 1.00 74.62 107 ARG A CA 1
ATOM 823 C C . ARG A 1 107 ? -10.155 -8.041 10.399 1.00 74.62 107 ARG A C 1
ATOM 825 O O . ARG A 1 107 ? -9.889 -7.400 9.389 1.00 74.62 107 ARG A O 1
ATOM 832 N N . TRP A 1 108 ? -10.368 -9.354 10.433 1.00 64.25 108 TRP A N 1
ATOM 833 C CA . TRP A 1 108 ? -10.461 -10.212 9.250 1.00 64.25 108 TRP A CA 1
ATOM 834 C C . TRP A 1 108 ? -11.859 -10.162 8.643 1.00 64.25 108 TRP A C 1
ATOM 836 O O . TRP A 1 108 ? -12.824 -10.053 9.437 1.00 64.25 108 TRP A O 1
#